Protein AF-A0A2G9SKW8-F1 (afdb_monomer)

Radius of gyration: 11.79 Å; Cα contacts (8 Å, |Δi|>4): 62; chains: 1; bounding box: 26×24×32 Å

InterPro domains:
  IPR002056 Protein import receptor MAS20 [PF02064] (5-74)
  IPR002056 Protein import receptor MAS20 [PR00351] (2-24)
  IPR002056 Protein import receptor MAS20 [PR00351] (39-59)
  IPR002056 Protein import receptor MAS20 [PTHR12430] (1-75)
  IPR022422 Protein import receptor MAS20, metazoan [PR01989] (2-15)
  IPR022422 Protein import receptor MAS20, metazoan [PR01989] (17-31)
  IPR022422 Protein import receptor MAS20, metazoan [PR01989] (36-45)
  IPR022422 Protein import receptor MAS20, metazoan [PR01989] (47-59)
  IPR022422 Protein import receptor MAS20, metazoan [PR01989] (63-75)
  IPR023392 Mitochondrial outer membrane translocase complex, Tom20 domain superfamily [G3DSA:1.20.960.10] (1-75)
  IPR023392 Mitochondrial outer membrane translocase complex, Tom20 domain superfamily [SSF47157] (2-74)

Sequence (75 aa):
LPDLKDAEAVQKFFLEEIQLGEELLAQGDFEKGVDHLTNAIAVCGQPQQLLQVLQQTLPPQVFQMLLTKLPTISQ

Solvent-accessible surface area (backbone atoms only — not comparable to full-atom values): 4203 Å² total; per-residue (Å²): 134,63,57,86,87,38,67,67,48,40,52,50,51,32,52,52,24,43,52,51,10,53,53,29,45,76,73,65,42,52,71,61,11,36,49,28,40,48,53,25,42,72,72,40,97,54,44,67,63,54,49,56,53,45,58,75,74,42,57,72,69,60,43,48,56,37,61,68,56,45,68,75,73,77,116

Organism: Aquarana catesbeiana (NCBI:txid8400)

Nearest PDB structures (foldseek):
  3ax3-assembly3_E  TM=9.311E-01  e=1.186E-07  Rattus norvegicus
  2v1s-assembly3_C  TM=9.464E-01  e=2.513E-07  Rattus norvegicus
  3ax2-assembly3_E  TM=9.566E-01  e=2.821E-07  Rattus norvegicus
  3awr-assembly2_B  TM=9.561E-01  e=1.506E-06  Rattus norvegicus
  5az7-assembly1_A  TM=9.268E-01  e=3.581E-06  Escherichia coli K-12

Structure (mmCIF, N/CA/C/O backbone):
data_AF-A0A2G9SKW8-F1
#
_entry.id   AF-A0A2G9SKW8-F1
#
loop_
_atom_site.group_PDB
_atom_site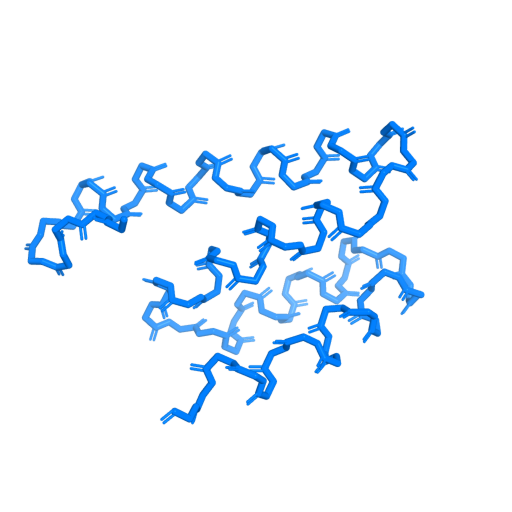.id
_atom_site.type_symbol
_atom_site.label_atom_id
_atom_site.label_alt_id
_atom_site.label_comp_id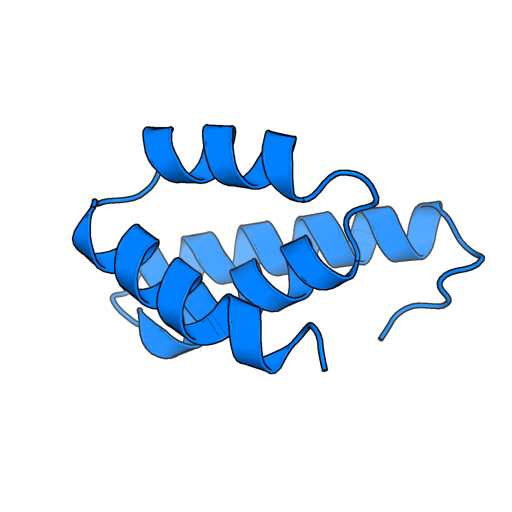
_atom_site.label_asym_id
_atom_site.label_entity_id
_atom_site.label_seq_id
_atom_site.pdbx_PDB_ins_code
_atom_site.Cartn_x
_atom_site.Cartn_y
_atom_site.Cartn_z
_atom_site.occupancy
_atom_site.B_iso_or_equiv
_atom_site.auth_seq_id
_atom_site.auth_comp_id
_atom_site.auth_asym_id
_atom_site.auth_atom_id
_atom_site.pdbx_PDB_model_num
ATOM 1 N N . LEU A 1 1 ? -0.353 -6.635 -14.186 1.00 65.19 1 LEU A N 1
ATOM 2 C CA . LEU A 1 1 ? 1.022 -6.337 -13.732 1.00 65.19 1 LEU A CA 1
ATOM 3 C C . LEU A 1 1 ? 1.736 -5.596 -14.858 1.00 65.19 1 LEU A C 1
ATOM 5 O O . LEU A 1 1 ? 1.587 -6.042 -15.994 1.00 65.19 1 LEU A O 1
ATOM 9 N N . PRO A 1 2 ? 2.398 -4.458 -14.577 1.00 69.88 2 PRO A N 1
ATOM 10 C CA . PRO A 1 2 ? 3.137 -3.684 -15.580 1.00 69.88 2 PRO A CA 1
ATOM 11 C C . PRO A 1 2 ? 4.302 -4.498 -16.162 1.00 69.88 2 PRO A C 1
ATOM 13 O O . PRO A 1 2 ? 4.716 -5.500 -15.573 1.00 69.88 2 PRO A O 1
ATOM 16 N N . ASP A 1 3 ? 4.843 -4.067 -17.305 1.00 78.50 3 ASP A N 1
ATOM 17 C CA . ASP A 1 3 ? 6.099 -4.633 -17.801 1.00 78.50 3 ASP A CA 1
ATOM 18 C C . ASP A 1 3 ? 7.218 -4.266 -16.821 1.00 78.50 3 ASP A C 1
ATOM 20 O O . ASP A 1 3 ? 7.602 -3.106 -16.702 1.00 78.50 3 ASP A O 1
ATOM 24 N N . LEU A 1 4 ? 7.740 -5.263 -16.103 1.00 75.44 4 LEU A N 1
ATOM 25 C CA . LEU A 1 4 ? 8.777 -5.074 -15.085 1.00 75.44 4 LEU A CA 1
ATOM 26 C C . LEU A 1 4 ? 10.124 -4.611 -15.672 1.00 75.44 4 LEU A C 1
ATOM 28 O O . LEU A 1 4 ? 11.041 -4.288 -14.920 1.00 75.44 4 LEU A O 1
ATOM 32 N N . LYS A 1 5 ? 10.265 -4.598 -17.005 1.00 79.75 5 LYS A N 1
ATOM 33 C CA . LYS A 1 5 ? 11.427 -4.038 -17.710 1.00 79.75 5 LYS A CA 1
ATOM 34 C C . LYS A 1 5 ? 11.273 -2.547 -18.007 1.00 79.75 5 LYS A C 1
ATOM 36 O O . LYS A 1 5 ? 12.273 -1.894 -18.299 1.00 79.75 5 LYS A O 1
ATOM 41 N N . ASP A 1 6 ? 10.053 -2.022 -17.933 1.00 88.62 6 ASP A N 1
ATOM 42 C CA . ASP A 1 6 ? 9.750 -0.610 -18.118 1.00 88.62 6 ASP A CA 1
ATOM 43 C C . ASP A 1 6 ? 9.648 0.079 -16.750 1.00 88.62 6 ASP A C 1
ATOM 45 O O . ASP A 1 6 ? 8.654 -0.026 -16.027 1.00 88.62 6 ASP A O 1
ATOM 49 N N . ALA A 1 7 ? 10.714 0.795 -16.393 1.00 84.94 7 ALA A N 1
ATOM 50 C CA . ALA A 1 7 ? 10.792 1.519 -15.131 1.00 84.94 7 ALA A CA 1
ATOM 51 C C . ALA A 1 7 ? 9.700 2.595 -14.996 1.00 84.94 7 ALA A C 1
ATOM 53 O O . ALA A 1 7 ? 9.235 2.839 -13.883 1.00 84.94 7 ALA A O 1
ATOM 54 N N . GLU A 1 8 ? 9.264 3.209 -16.102 1.00 89.81 8 GLU A N 1
ATOM 55 C CA . GLU A 1 8 ? 8.214 4.230 -16.090 1.00 89.81 8 GLU A CA 1
ATOM 56 C C . GLU A 1 8 ? 6.847 3.590 -15.823 1.00 89.81 8 GLU A C 1
ATOM 58 O O . GLU A 1 8 ? 6.090 4.067 -14.975 1.00 89.81 8 GLU A O 1
ATOM 63 N N . ALA A 1 9 ? 6.560 2.451 -16.462 1.00 89.56 9 ALA A N 1
ATOM 64 C CA . ALA A 1 9 ? 5.333 1.696 -16.214 1.00 89.56 9 ALA A CA 1
ATOM 65 C C . ALA A 1 9 ? 5.258 1.164 -14.773 1.00 89.56 9 ALA A C 1
ATOM 67 O O . ALA A 1 9 ? 4.203 1.246 -14.140 1.00 89.56 9 ALA A O 1
ATOM 68 N N . VAL A 1 10 ? 6.373 0.652 -14.235 1.00 89.44 10 VAL A N 1
ATOM 69 C CA . VAL A 1 10 ? 6.458 0.192 -12.839 1.00 89.44 10 VAL A CA 1
ATOM 70 C C . VAL A 1 10 ? 6.266 1.351 -11.869 1.00 89.44 10 VAL A C 1
ATOM 72 O O . VAL A 1 10 ? 5.485 1.226 -10.928 1.00 89.44 10 VAL A O 1
ATOM 75 N N . GLN A 1 11 ? 6.929 2.486 -12.100 1.00 88.12 11 GLN A N 1
ATOM 76 C CA . GLN A 1 11 ? 6.795 3.661 -11.241 1.00 88.12 11 GLN A CA 1
ATOM 77 C C . GLN A 1 11 ? 5.369 4.219 -11.262 1.00 88.12 11 GLN A C 1
ATOM 79 O O . GLN A 1 11 ? 4.839 4.599 -10.217 1.00 88.12 11 GLN A O 1
ATOM 84 N N . LYS A 1 12 ? 4.729 4.250 -12.434 1.00 92.81 12 LYS A N 1
ATOM 85 C CA . LYS A 1 12 ? 3.343 4.698 -12.567 1.00 92.81 12 LYS A CA 1
ATOM 86 C C . LYS A 1 12 ? 2.382 3.767 -11.831 1.00 92.81 12 LYS A C 1
ATOM 88 O O . LYS A 1 12 ? 1.596 4.246 -11.021 1.00 92.81 12 LYS A O 1
ATOM 93 N N . PHE A 1 13 ? 2.496 2.457 -12.054 1.00 92.81 13 PHE A N 1
ATOM 94 C CA . PHE A 1 13 ? 1.686 1.461 -11.351 1.00 92.81 13 PHE A CA 1
ATOM 95 C C . PHE A 1 13 ? 1.887 1.547 -9.835 1.00 92.81 13 PHE A C 1
ATOM 97 O O . PHE A 1 13 ? 0.924 1.527 -9.080 1.00 92.81 13 PHE A O 1
ATOM 104 N N . PHE A 1 14 ? 3.134 1.714 -9.390 1.00 91.25 14 PHE A N 1
ATOM 105 C CA . PHE A 1 14 ? 3.456 1.915 -7.984 1.00 91.25 14 PHE A CA 1
ATOM 106 C C . PHE A 1 14 ? 2.696 3.106 -7.382 1.00 91.25 14 PHE A C 1
ATOM 108 O O . PHE A 1 14 ? 2.050 2.962 -6.348 1.00 91.25 14 PHE A O 1
ATOM 115 N N . 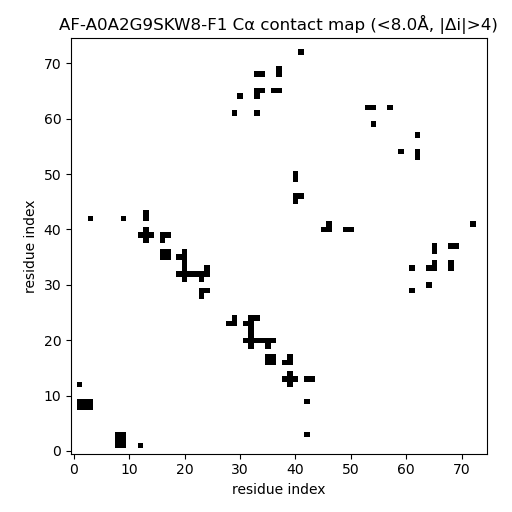LEU A 1 15 ? 2.750 4.274 -8.028 1.00 92.62 15 LEU A N 1
ATOM 116 C CA . LEU A 1 15 ? 2.070 5.475 -7.539 1.00 92.62 15 LEU A CA 1
ATOM 117 C C . LEU A 1 15 ? 0.543 5.333 -7.557 1.00 92.62 15 LEU A C 1
ATOM 119 O O . LEU A 1 15 ? -0.107 5.771 -6.610 1.00 92.62 15 LEU A O 1
ATOM 123 N N . GLU A 1 16 ? -0.020 4.715 -8.598 1.00 95.06 16 GLU A N 1
ATOM 124 C CA . GLU A 1 16 ? -1.462 4.458 -8.705 1.00 95.06 16 GLU A CA 1
ATOM 125 C C . GLU A 1 16 ? -1.954 3.537 -7.580 1.00 95.06 16 GLU A C 1
ATOM 127 O O . GLU A 1 16 ? -2.936 3.859 -6.913 1.00 95.06 16 GLU A O 1
ATOM 132 N N . GLU A 1 17 ? -1.244 2.439 -7.307 1.00 95.38 17 GLU A N 1
ATOM 133 C CA . GLU A 1 17 ? -1.602 1.507 -6.234 1.00 95.38 17 GLU A CA 1
ATOM 134 C C . GLU A 1 17 ? -1.477 2.151 -4.841 1.00 95.38 17 GLU A C 1
ATOM 136 O O . GLU A 1 17 ? -2.329 1.926 -3.984 1.00 95.38 17 GLU A O 1
ATOM 141 N N . ILE A 1 18 ? -0.467 2.997 -4.601 1.00 92.44 18 ILE A N 1
ATOM 142 C CA . ILE A 1 18 ? -0.371 3.738 -3.332 1.00 92.44 18 ILE A CA 1
ATOM 143 C C . ILE A 1 18 ? -1.563 4.686 -3.165 1.00 92.44 18 ILE A C 1
ATOM 145 O O . ILE A 1 18 ? -2.214 4.652 -2.123 1.00 92.44 18 ILE A O 1
ATOM 149 N N . GLN A 1 19 ? -1.882 5.488 -4.185 1.00 93.94 19 GLN A N 1
ATOM 150 C CA . GLN A 1 19 ? -2.985 6.453 -4.112 1.00 93.94 19 GLN A CA 1
ATOM 151 C C . GLN A 1 19 ? -4.341 5.771 -3.914 1.00 93.94 19 GLN A C 1
ATOM 153 O O . GLN A 1 19 ? -5.110 6.183 -3.047 1.00 93.94 19 GLN A O 1
ATOM 158 N N . LEU A 1 20 ? -4.621 4.707 -4.674 1.00 96.06 20 LEU A N 1
ATOM 159 C CA . LEU A 1 20 ? -5.844 3.915 -4.515 1.00 96.06 20 LEU A CA 1
ATOM 160 C C . LEU A 1 2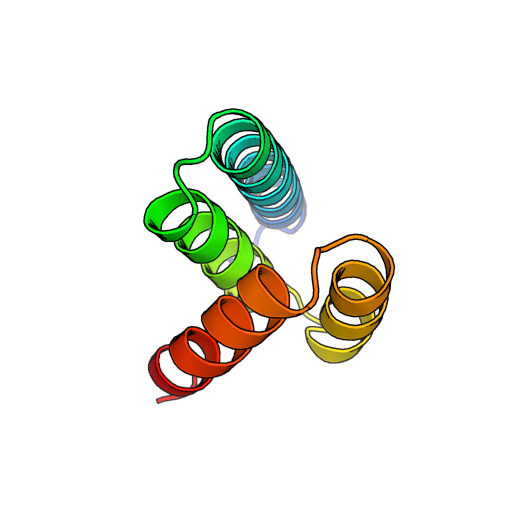0 ? -5.908 3.266 -3.133 1.00 96.06 20 LEU A C 1
ATOM 162 O O . LEU A 1 20 ? -6.959 3.279 -2.492 1.00 96.06 20 LEU A O 1
ATOM 166 N N . GLY A 1 21 ? -4.775 2.740 -2.657 1.00 95.00 21 GLY A N 1
ATOM 167 C CA . GLY A 1 21 ? -4.636 2.204 -1.311 1.00 95.00 21 GLY A CA 1
ATOM 168 C C . GLY A 1 21 ? -5.045 3.229 -0.257 1.00 95.00 21 GLY A C 1
ATOM 169 O O . GLY A 1 21 ? -5.951 2.976 0.533 1.00 95.00 21 GLY A O 1
ATOM 170 N N . GLU A 1 22 ? -4.429 4.410 -0.277 1.00 92.62 22 GLU A N 1
ATOM 171 C CA . GLU A 1 22 ? -4.715 5.499 0.663 1.00 92.62 22 GLU A CA 1
ATOM 172 C C . GLU A 1 22 ? -6.168 5.990 0.589 1.00 92.62 22 GLU A C 1
ATOM 174 O O . GLU A 1 22 ? -6.796 6.205 1.628 1.00 92.62 22 GLU A O 1
ATOM 179 N N . GLU A 1 23 ? -6.733 6.122 -0.613 1.00 95.56 23 GLU A N 1
ATOM 180 C CA . GLU A 1 23 ? -8.121 6.546 -0.802 1.00 95.56 23 GLU A CA 1
ATOM 181 C C . GLU A 1 23 ? -9.116 5.533 -0.212 1.00 95.56 23 GLU A C 1
ATOM 183 O O . GLU A 1 23 ? -10.033 5.915 0.520 1.00 95.56 23 GLU A O 1
ATOM 188 N N . LEU A 1 24 ? -8.908 4.237 -0.450 1.00 96.25 24 LEU A N 1
ATOM 189 C CA . LEU A 1 24 ? -9.743 3.173 0.115 1.00 96.25 24 LEU A CA 1
ATOM 190 C C . LEU A 1 24 ? -9.623 3.106 1.640 1.00 96.25 24 LEU A C 1
ATOM 192 O O . LEU A 1 24 ? -10.631 2.964 2.335 1.00 96.25 24 LEU A O 1
ATOM 196 N N . LEU A 1 25 ? -8.412 3.290 2.173 1.00 93.25 25 LEU A N 1
ATOM 197 C CA . LEU A 1 25 ? -8.187 3.382 3.615 1.00 93.25 25 LEU A CA 1
ATOM 198 C C . LEU A 1 25 ? -8.935 4.570 4.234 1.00 93.25 25 LEU A C 1
ATOM 200 O O . LEU A 1 25 ? -9.537 4.418 5.298 1.00 93.25 25 LEU A O 1
ATOM 204 N N . ALA A 1 26 ? -8.951 5.727 3.565 1.00 92.00 26 ALA A N 1
ATOM 205 C CA . ALA A 1 26 ? -9.696 6.903 4.014 1.00 92.00 26 ALA A CA 1
ATOM 206 C C . ALA A 1 26 ? -11.221 6.690 3.980 1.00 92.00 26 ALA A C 1
ATOM 208 O O . ALA A 1 26 ? -11.940 7.246 4.811 1.00 92.00 26 ALA A O 1
ATOM 209 N N . GLN A 1 27 ? -11.715 5.856 3.060 1.00 95.44 27 GLN A N 1
ATOM 210 C CA . GLN A 1 27 ? -13.123 5.449 2.977 1.00 95.44 27 GLN A CA 1
ATOM 211 C C . GLN A 1 27 ? -13.495 4.334 3.975 1.00 95.44 27 GLN A C 1
ATOM 213 O O . GLN A 1 27 ? -14.677 4.034 4.145 1.00 95.44 27 GLN A O 1
ATOM 218 N N . GLY A 1 28 ? -12.509 3.732 4.650 1.00 93.94 28 GLY A N 1
ATOM 219 C CA . GLY A 1 28 ? -12.696 2.616 5.581 1.00 93.94 28 GLY A CA 1
ATOM 220 C C . GLY A 1 28 ? -12.721 1.231 4.920 1.00 93.94 28 GLY A C 1
ATOM 221 O O . GLY A 1 28 ? -12.975 0.241 5.606 1.00 93.94 28 GLY A O 1
ATOM 222 N N . ASP A 1 29 ? -12.435 1.131 3.616 1.00 95.56 29 ASP A N 1
ATOM 223 C CA . ASP A 1 29 ? -12.265 -0.144 2.903 1.00 95.56 29 ASP A CA 1
ATOM 224 C C . ASP A 1 29 ? -10.828 -0.661 3.107 1.00 95.56 29 ASP A C 1
ATOM 226 O O . ASP A 1 29 ? -9.960 -0.594 2.232 1.00 95.56 29 ASP A O 1
ATOM 230 N N . PHE A 1 30 ? -10.558 -1.135 4.327 1.00 92.62 30 PHE A N 1
ATOM 231 C CA . PHE A 1 30 ? -9.219 -1.558 4.739 1.00 92.62 30 PHE A CA 1
ATOM 232 C C . PHE A 1 30 ? -8.703 -2.771 3.965 1.00 92.62 30 PHE A C 1
ATOM 234 O O . PHE A 1 30 ? -7.509 -2.852 3.693 1.00 92.62 30 PHE A O 1
ATOM 241 N N . GLU A 1 31 ? -9.573 -3.713 3.597 1.00 92.00 31 GLU A N 1
ATOM 242 C CA . GLU A 1 31 ? -9.144 -4.921 2.890 1.00 92.00 31 GLU A CA 1
ATOM 243 C C . GLU A 1 31 ? -8.583 -4.607 1.508 1.00 92.00 31 GLU A C 1
ATOM 245 O O . GLU A 1 31 ? -7.474 -5.055 1.201 1.00 92.00 31 GLU A O 1
ATOM 250 N N . LYS A 1 32 ? -9.317 -3.816 0.711 1.00 94.00 32 LYS A N 1
ATOM 251 C CA . LYS A 1 32 ? -8.857 -3.422 -0.623 1.00 94.00 32 LYS A CA 1
ATOM 252 C C . LYS A 1 32 ? -7.732 -2.404 -0.560 1.00 94.00 32 LYS A C 1
ATOM 254 O O . LYS A 1 32 ? -6.801 -2.493 -1.354 1.00 94.00 32 LYS A O 1
ATOM 259 N N . GLY A 1 33 ? -7.786 -1.469 0.392 1.00 95.06 33 GLY A N 1
ATOM 260 C CA . GLY A 1 33 ? -6.704 -0.510 0.593 1.00 95.06 33 GLY A CA 1
ATOM 261 C C . GLY A 1 33 ? -5.372 -1.224 0.826 1.00 95.06 33 GLY A C 1
ATOM 262 O O . GLY A 1 33 ? -4.375 -0.937 0.167 1.00 95.06 33 GLY A O 1
ATOM 263 N N . VAL A 1 34 ? -5.378 -2.241 1.691 1.00 93.62 34 VAL A N 1
ATOM 264 C CA . VAL A 1 34 ? -4.202 -3.080 1.937 1.00 93.62 34 VAL A CA 1
ATOM 265 C C . VAL A 1 34 ? -3.814 -3.913 0.709 1.00 93.62 34 VAL A C 1
ATOM 267 O O . VAL A 1 34 ? -2.618 -4.057 0.460 1.00 93.62 34 VAL A O 1
ATOM 270 N N . ASP A 1 35 ? -4.761 -4.429 -0.083 1.00 93.81 35 ASP A N 1
ATOM 271 C CA . ASP A 1 35 ? -4.435 -5.161 -1.322 1.00 93.81 35 ASP A CA 1
ATOM 272 C C . ASP A 1 35 ? -3.615 -4.303 -2.292 1.00 93.81 35 ASP A C 1
ATOM 274 O O . ASP A 1 35 ? -2.554 -4.741 -2.744 1.00 93.81 35 ASP A O 1
ATOM 278 N N . HIS A 1 36 ? -4.039 -3.061 -2.535 1.00 94.88 36 HIS A N 1
ATOM 279 C CA . HIS A 1 36 ? -3.302 -2.151 -3.410 1.00 94.88 36 HIS A CA 1
ATOM 280 C C . HIS A 1 36 ? -1.908 -1.817 -2.860 1.00 94.88 36 HIS A C 1
ATOM 282 O O . HIS A 1 36 ? -0.907 -1.907 -3.572 1.00 94.88 36 HIS A O 1
ATOM 288 N N . LEU A 1 37 ? -1.792 -1.541 -1.558 1.00 93.00 37 LEU A N 1
ATOM 289 C CA . LEU A 1 37 ? -0.482 -1.328 -0.934 1.00 93.00 37 LEU A CA 1
ATOM 290 C C . LEU A 1 37 ? 0.436 -2.555 -1.068 1.00 93.00 37 LEU A C 1
ATOM 292 O O . LEU A 1 37 ? 1.638 -2.411 -1.292 1.00 93.00 37 LEU A O 1
ATOM 296 N N . THR A 1 38 ? -0.116 -3.767 -0.970 1.00 91.88 38 THR A N 1
ATOM 297 C CA . THR A 1 38 ? 0.665 -5.004 -1.123 1.00 91.88 38 THR A CA 1
ATOM 298 C C . THR A 1 38 ? 1.148 -5.174 -2.569 1.00 91.88 38 T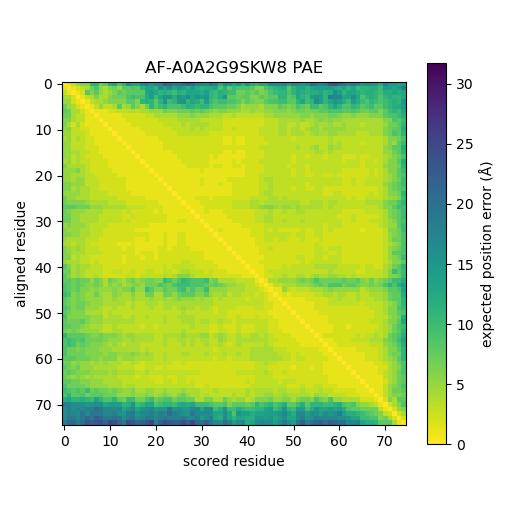HR A C 1
ATOM 300 O O . THR A 1 38 ? 2.307 -5.530 -2.784 1.00 91.88 38 THR A O 1
ATOM 303 N N . ASN A 1 39 ? 0.322 -4.834 -3.564 1.00 91.19 39 ASN A N 1
ATOM 304 C CA . ASN A 1 39 ? 0.726 -4.817 -4.974 1.00 91.19 39 ASN A CA 1
ATOM 305 C C . ASN A 1 39 ? 1.833 -3.788 -5.249 1.00 91.19 39 ASN A C 1
ATOM 307 O O . ASN A 1 39 ? 2.779 -4.085 -5.982 1.00 91.19 39 ASN A O 1
ATOM 311 N N . ALA A 1 40 ? 1.751 -2.600 -4.639 1.00 91.25 40 ALA A N 1
ATOM 312 C CA . ALA A 1 40 ? 2.791 -1.578 -4.736 1.00 91.25 40 ALA A CA 1
ATOM 313 C C . ALA A 1 40 ? 4.130 -2.081 -4.163 1.00 91.25 40 ALA A C 1
ATOM 315 O O . ALA A 1 40 ? 5.188 -1.867 -4.755 1.00 91.25 40 ALA A O 1
ATOM 316 N N . ILE A 1 41 ? 4.093 -2.806 -3.038 1.00 89.44 41 ILE A N 1
ATOM 317 C CA . ILE A 1 41 ? 5.283 -3.435 -2.446 1.00 89.44 41 ILE A CA 1
ATOM 318 C C . ILE A 1 41 ? 5.840 -4.534 -3.361 1.00 89.44 41 ILE A C 1
ATOM 320 O O . ILE A 1 41 ? 7.057 -4.631 -3.503 1.00 89.44 41 ILE A O 1
ATOM 324 N N . ALA A 1 42 ? 4.979 -5.318 -4.016 1.00 87.50 42 ALA A N 1
ATOM 325 C CA . ALA A 1 42 ? 5.378 -6.413 -4.904 1.00 87.50 42 ALA A CA 1
ATOM 326 C C . ALA A 1 42 ? 6.205 -5.948 -6.114 1.00 87.50 42 ALA A C 1
ATOM 328 O O . ALA A 1 42 ? 7.086 -6.668 -6.581 1.00 87.50 42 ALA A O 1
ATOM 329 N N . VAL A 1 43 ? 5.930 -4.741 -6.619 1.00 87.44 43 VAL A N 1
ATOM 330 C CA . VAL A 1 43 ? 6.674 -4.138 -7.738 1.00 87.44 43 VAL A CA 1
ATOM 331 C C . VAL A 1 43 ? 7.832 -3.247 -7.279 1.00 87.44 43 VAL A C 1
ATOM 333 O O . VAL A 1 43 ? 8.619 -2.774 -8.100 1.00 87.44 43 VAL A O 1
ATOM 336 N N . CYS A 1 44 ? 7.949 -2.993 -5.974 1.00 83.81 44 CYS A N 1
ATOM 337 C CA . CYS A 1 44 ? 8.999 -2.159 -5.415 1.00 83.81 44 CYS A CA 1
ATOM 338 C C . CYS A 1 44 ? 10.323 -2.933 -5.363 1.00 83.81 44 CYS A C 1
ATOM 340 O O . CYS A 1 44 ? 10.414 -3.999 -4.760 1.00 83.81 44 CYS A O 1
ATOM 342 N N . GLY A 1 45 ? 11.397 -2.356 -5.909 1.00 80.81 45 GLY A N 1
ATOM 343 C CA . GLY A 1 45 ? 12.741 -2.935 -5.784 1.00 80.81 45 GLY A CA 1
ATOM 344 C C . GLY A 1 45 ? 13.311 -2.900 -4.357 1.00 80.81 45 GLY A C 1
ATOM 345 O O . GLY A 1 45 ? 14.328 -3.537 -4.091 1.00 80.81 45 GLY A O 1
ATOM 346 N N . GLN A 1 46 ? 12.688 -2.148 -3.440 1.00 83.19 46 GLN A N 1
ATOM 347 C CA . GLN A 1 46 ? 13.130 -1.969 -2.052 1.00 83.19 46 GLN A CA 1
ATOM 348 C C . GLN A 1 46 ? 11.938 -2.006 -1.073 1.00 83.19 46 GLN A C 1
ATOM 350 O O . GLN A 1 46 ? 11.599 -0.994 -0.451 1.00 83.19 46 GLN A O 1
ATOM 355 N N . PRO A 1 47 ? 11.308 -3.180 -0.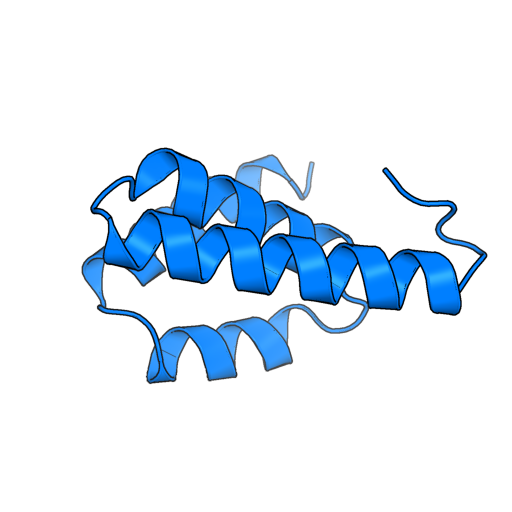880 1.00 85.38 47 PRO A N 1
ATOM 356 C CA . PRO A 1 47 ? 10.095 -3.313 -0.070 1.00 85.38 47 PRO A CA 1
ATOM 357 C C . PRO A 1 47 ? 10.297 -2.885 1.392 1.00 85.38 47 PRO A C 1
ATOM 359 O O . PRO A 1 47 ? 9.382 -2.360 2.017 1.00 85.38 47 PRO A O 1
ATOM 362 N N . GLN A 1 48 ? 11.506 -3.046 1.939 1.00 86.44 48 GLN A N 1
ATOM 363 C CA . GLN A 1 48 ? 11.826 -2.676 3.323 1.00 86.44 48 GLN A CA 1
ATOM 364 C C . GLN A 1 48 ? 11.743 -1.165 3.580 1.00 86.44 48 GLN A C 1
ATOM 366 O O . GLN A 1 48 ? 11.244 -0.754 4.626 1.00 86.44 48 GLN A O 1
ATOM 371 N N . GLN A 1 49 ? 12.211 -0.338 2.639 1.00 87.50 49 GLN A N 1
ATOM 372 C CA . GLN A 1 49 ? 12.175 1.118 2.797 1.00 87.50 49 GLN A CA 1
ATOM 373 C C . GLN A 1 49 ? 10.732 1.623 2.756 1.00 87.50 49 GLN A C 1
ATOM 375 O O . GLN A 1 49 ? 10.327 2.434 3.586 1.00 87.50 49 GLN A O 1
ATOM 380 N N . LEU A 1 50 ? 9.937 1.081 1.834 1.00 87.75 50 LEU A N 1
ATOM 381 C CA . LEU A 1 50 ? 8.519 1.395 1.740 1.00 87.75 50 LEU A CA 1
ATOM 382 C C . LEU A 1 50 ? 7.751 0.949 2.988 1.00 87.75 50 LEU A C 1
ATOM 384 O O . LEU A 1 50 ? 6.963 1.719 3.527 1.00 87.75 50 LEU A O 1
ATOM 388 N N . LEU A 1 51 ? 8.027 -0.253 3.496 1.00 90.38 51 LEU A N 1
ATOM 389 C CA . LEU A 1 51 ? 7.437 -0.753 4.737 1.00 90.38 51 LEU A CA 1
ATOM 390 C C . LEU A 1 51 ? 7.710 0.159 5.935 1.00 90.38 51 LEU A C 1
ATOM 392 O O . LEU A 1 51 ? 6.807 0.382 6.735 1.00 90.38 51 LEU A O 1
ATOM 396 N N . GLN A 1 52 ? 8.921 0.712 6.054 1.00 90.38 52 GLN A N 1
ATOM 397 C CA . GLN A 1 52 ? 9.234 1.673 7.116 1.00 90.38 52 GLN A CA 1
ATOM 398 C C . GLN A 1 52 ? 8.410 2.956 6.996 1.00 90.38 52 GLN A C 1
ATOM 400 O O . GLN A 1 52 ? 7.918 3.456 8.006 1.00 90.38 52 GLN A O 1
ATOM 405 N N . VAL A 1 53 ? 8.229 3.473 5.777 1.00 91.19 53 VAL A N 1
ATOM 406 C CA . VAL A 1 53 ? 7.383 4.652 5.540 1.00 91.19 53 VAL A CA 1
ATOM 407 C C . VAL A 1 53 ? 5.932 4.339 5.905 1.00 91.19 53 VAL A C 1
ATOM 409 O O . VAL A 1 53 ? 5.340 5.061 6.703 1.00 91.19 53 VAL A O 1
ATOM 412 N N . LEU A 1 54 ? 5.391 3.221 5.410 1.00 90.19 54 LEU A N 1
ATOM 413 C CA . LEU A 1 54 ? 4.016 2.796 5.686 1.00 90.19 54 LEU A CA 1
ATOM 414 C C . LEU A 1 54 ? 3.769 2.542 7.179 1.00 90.19 54 LEU A C 1
ATOM 416 O O . LEU A 1 54 ? 2.690 2.842 7.677 1.00 90.19 54 LEU A O 1
ATOM 420 N N . GLN A 1 55 ? 4.763 2.055 7.924 1.00 92.25 55 GLN A N 1
ATOM 421 C CA . GLN A 1 55 ? 4.653 1.887 9.375 1.00 92.25 55 GLN A CA 1
ATOM 422 C C . GLN A 1 55 ? 4.462 3.221 10.115 1.00 92.25 55 GLN A C 1
ATOM 424 O O . GLN A 1 55 ? 3.844 3.247 11.177 1.00 92.25 55 GLN A O 1
ATOM 429 N N . GLN A 1 56 ? 5.027 4.314 9.592 1.00 92.06 56 GLN A N 1
ATOM 430 C CA . GLN A 1 56 ? 4.915 5.647 10.191 1.00 92.06 56 GLN A CA 1
ATOM 431 C C . GLN A 1 56 ? 3.647 6.389 9.749 1.00 92.06 56 GLN A C 1
ATOM 433 O O . GLN A 1 56 ? 3.17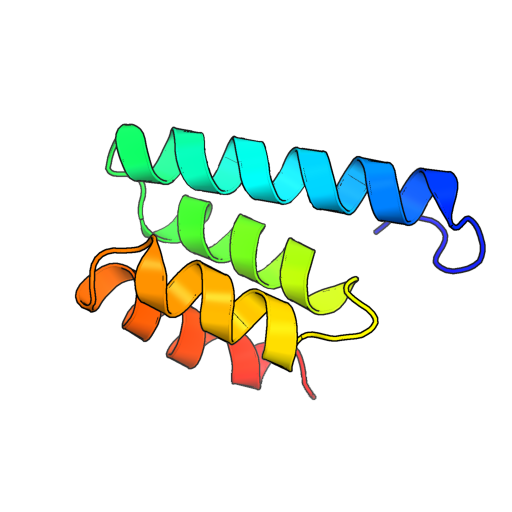2 7.251 10.485 1.00 92.06 56 GLN A O 1
ATOM 438 N N . THR A 1 57 ? 3.109 6.081 8.564 1.00 89.12 57 THR A N 1
ATOM 439 C CA . THR A 1 57 ? 1.932 6.770 8.010 1.00 89.12 57 THR A CA 1
ATOM 440 C C . THR A 1 57 ? 0.617 6.060 8.317 1.00 89.12 57 THR A C 1
ATOM 442 O O . THR A 1 57 ? -0.407 6.723 8.485 1.00 89.12 57 THR A O 1
ATOM 445 N N . LEU A 1 58 ? 0.620 4.728 8.412 1.00 89.25 58 LEU A N 1
ATOM 446 C CA . LEU A 1 58 ? -0.593 3.940 8.600 1.00 89.25 58 LEU A CA 1
ATOM 447 C C . LEU A 1 58 ? -0.914 3.697 10.079 1.00 89.25 58 LEU A C 1
ATOM 449 O O . LEU A 1 58 ? -0.015 3.498 10.901 1.00 89.25 58 LEU A O 1
ATOM 453 N N . PRO A 1 59 ? -2.208 3.597 10.432 1.00 90.19 59 PRO A N 1
ATOM 454 C CA . PRO A 1 59 ? -2.613 3.094 11.734 1.00 90.19 59 PRO A CA 1
ATOM 455 C C . PRO A 1 59 ? -2.049 1.682 11.991 1.00 90.19 59 PRO A C 1
ATOM 457 O O . PRO A 1 59 ? -2.048 0.851 11.076 1.00 90.19 59 PRO A O 1
ATOM 460 N N . PRO A 1 60 ? -1.670 1.340 13.240 1.00 90.25 60 PRO A N 1
ATOM 461 C CA . PRO A 1 60 ? -1.064 0.043 13.563 1.00 90.25 60 PRO A CA 1
ATOM 462 C C . PRO A 1 60 ? -1.888 -1.176 13.121 1.00 90.25 60 PRO A C 1
ATOM 464 O O . PRO A 1 60 ? -1.326 -2.205 12.755 1.00 90.25 60 PRO A O 1
ATOM 467 N N . GLN A 1 61 ? -3.221 -1.061 13.141 1.00 90.31 61 GLN A N 1
ATOM 468 C CA . GLN A 1 61 ? -4.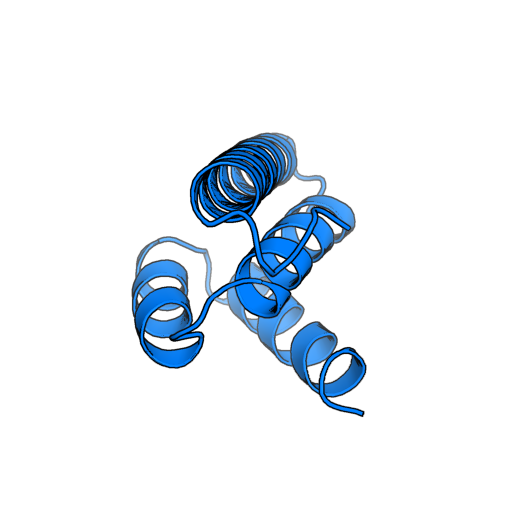137 -2.126 12.720 1.00 90.31 61 GLN A CA 1
ATOM 469 C C . GLN A 1 61 ? -4.055 -2.391 11.212 1.00 90.31 61 GLN A C 1
ATOM 471 O O . GLN A 1 61 ? -3.933 -3.542 10.801 1.00 90.31 61 GLN A O 1
ATOM 476 N N . VAL A 1 62 ? -4.049 -1.330 10.400 1.00 91.06 62 VAL A N 1
ATOM 477 C CA . VAL A 1 62 ? -3.922 -1.421 8.937 1.00 91.06 62 VAL A CA 1
ATOM 478 C C . VAL A 1 62 ? -2.547 -1.962 8.561 1.00 91.06 62 VAL A C 1
ATOM 480 O O . VAL A 1 62 ? -2.434 -2.858 7.729 1.00 91.06 62 VAL A O 1
ATOM 483 N N . PHE A 1 63 ? -1.495 -1.473 9.223 1.00 92.88 63 PHE A N 1
ATOM 484 C CA . PHE A 1 63 ? -0.143 -1.970 8.987 1.00 92.88 63 PHE A CA 1
ATOM 485 C C . PHE A 1 63 ? -0.006 -3.458 9.335 1.00 92.88 63 PHE A C 1
ATOM 487 O O . PHE A 1 63 ? 0.662 -4.194 8.616 1.00 92.88 63 PHE A O 1
ATOM 494 N N . GLN A 1 64 ? -0.680 -3.947 10.382 1.00 91.62 64 GLN A N 1
ATOM 495 C CA . GLN A 1 64 ? -0.693 -5.385 10.649 1.00 91.62 64 GLN A CA 1
ATOM 496 C C . GLN A 1 64 ? -1.420 -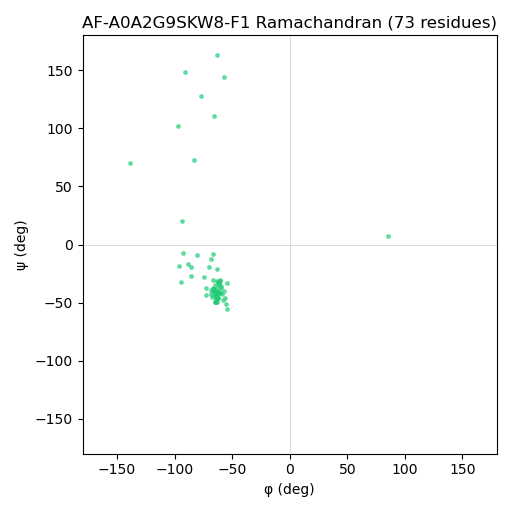6.193 9.570 1.00 91.62 64 GLN A C 1
ATOM 498 O O . GLN A 1 64 ? -0.934 -7.247 9.171 1.00 91.62 64 GLN A O 1
ATOM 503 N N . MET A 1 65 ? -2.546 -5.695 9.053 1.00 92.25 65 MET A N 1
ATOM 504 C CA . MET A 1 65 ? -3.232 -6.337 7.924 1.00 92.25 65 MET A CA 1
ATOM 505 C C . MET A 1 65 ? -2.338 -6.416 6.677 1.00 92.25 65 MET A C 1
ATOM 507 O O . MET A 1 65 ? -2.372 -7.400 5.945 1.00 92.25 65 MET A O 1
ATOM 511 N N . LEU A 1 66 ? -1.502 -5.403 6.449 1.00 91.06 66 LEU A N 1
ATOM 512 C CA . LEU A 1 66 ? -0.501 -5.418 5.384 1.00 91.06 66 LEU A CA 1
ATOM 513 C C . LEU A 1 66 ? 0.544 -6.518 5.601 1.00 91.06 66 LEU A C 1
ATOM 515 O O . LEU A 1 66 ? 0.826 -7.295 4.690 1.00 91.06 66 LEU A O 1
ATOM 519 N N . LEU A 1 67 ? 1.085 -6.635 6.817 1.00 90.00 67 LEU A N 1
ATOM 520 C CA . LEU A 1 67 ? 2.072 -7.666 7.147 1.00 90.00 67 LEU A CA 1
ATOM 521 C C . LEU A 1 67 ? 1.526 -9.090 7.004 1.00 90.00 67 LEU A C 1
ATOM 523 O O . LEU A 1 67 ? 2.288 -9.983 6.640 1.00 90.00 67 LEU A O 1
ATOM 527 N N . THR A 1 68 ? 0.234 -9.323 7.250 1.00 89.00 68 THR A N 1
ATOM 528 C CA . THR A 1 68 ? -0.371 -10.650 7.054 1.00 89.00 68 THR A CA 1
ATOM 529 C C . THR A 1 68 ? -0.590 -10.995 5.580 1.00 89.00 68 THR A C 1
ATOM 531 O O . THR A 1 68 ? -0.532 -12.177 5.241 1.00 89.00 68 THR A O 1
ATOM 534 N N . LYS A 1 69 ? -0.776 -10.000 4.697 1.00 84.44 69 LYS A N 1
ATOM 535 C CA . LYS A 1 69 ? -0.928 -10.198 3.240 1.00 84.44 69 LYS A CA 1
ATOM 536 C C . LYS A 1 69 ? 0.395 -10.263 2.465 1.00 84.44 69 LYS A C 1
ATOM 538 O O . LYS A 1 69 ? 0.436 -10.822 1.370 1.00 84.44 69 LYS A O 1
ATOM 543 N N . LEU A 1 70 ? 1.498 -9.766 3.019 1.00 80.75 70 LEU A N 1
ATOM 544 C CA . LEU A 1 70 ? 2.820 -9.857 2.385 1.00 80.75 70 LEU A CA 1
ATOM 545 C C . LEU A 1 70 ? 3.385 -11.278 2.184 1.00 80.75 70 LEU A C 1
ATOM 547 O O . LEU A 1 70 ? 3.879 -11.544 1.087 1.00 80.75 70 LEU A O 1
ATOM 551 N N . PRO A 1 71 ? 3.337 -12.217 3.155 1.00 69.44 71 PRO A N 1
ATOM 552 C CA . PRO A 1 71 ? 3.892 -13.560 2.958 1.00 69.44 71 PRO A CA 1
ATOM 553 C C . PRO A 1 71 ? 3.188 -14.353 1.847 1.00 69.44 71 PRO A C 1
ATOM 555 O O . PRO A 1 71 ? 3.796 -15.251 1.275 1.00 69.44 71 PRO A O 1
ATOM 558 N N . THR A 1 72 ? 1.952 -13.997 1.487 1.00 58.34 72 THR A N 1
ATOM 559 C CA . THR A 1 72 ? 1.237 -14.566 0.332 1.00 58.34 72 THR A CA 1
ATOM 560 C C . THR A 1 72 ? 1.802 -14.145 -1.027 1.00 58.34 72 THR A C 1
ATOM 562 O O . THR A 1 72 ? 1.529 -14.825 -2.008 1.00 58.34 72 THR A O 1
ATOM 565 N N . ILE A 1 73 ? 2.583 -13.061 -1.104 1.00 56.66 73 ILE A N 1
ATOM 566 C CA . ILE A 1 73 ? 3.166 -12.562 -2.365 1.00 56.66 73 ILE A CA 1
ATOM 567 C C . ILE A 1 73 ? 4.609 -13.062 -2.573 1.00 56.66 73 ILE A C 1
ATOM 569 O O . ILE A 1 73 ? 5.111 -13.061 -3.691 1.00 56.66 73 ILE A O 1
ATOM 573 N N . SER A 1 74 ? 5.280 -13.528 -1.513 1.00 47.94 74 SER A N 1
ATOM 574 C CA . SER A 1 74 ? 6.687 -13.962 -1.552 1.00 47.94 74 SER A CA 1
ATOM 575 C C . SER A 1 74 ? 6.895 -15.473 -1.795 1.00 47.94 74 SER A C 1
ATOM 577 O O . SER A 1 74 ? 7.968 -15.986 -1.464 1.00 47.94 74 SER A O 1
ATOM 579 N N . GLN A 1 75 ? 5.901 -16.176 -2.349 1.00 40.41 75 GLN A N 1
ATOM 580 C CA . GLN A 1 75 ? 5.928 -17.606 -2.712 1.00 40.41 75 GLN A CA 1
ATOM 581 C C . GLN A 1 75 ? 5.685 -17.778 -4.211 1.00 40.41 75 GLN A C 1
ATOM 583 O O . GLN A 1 75 ? 6.340 -18.661 -4.805 1.00 40.41 75 GLN A O 1
#

pLDDT: mean 87.27, std 10.67, range [40.41, 96.25]

Secondary structure (DSSP, 8-state):
---TT-HHHHHHHHHHHHHHHHHHHHHT-HHHHHHHHHHHHHH-S-HHHHHHHHHHHS-HHHHHHHHHHSTTT--

Mean predicted aligned error: 4.56 Å

Foldseek 3Di:
DFDLVDPVRLVVLLVVLQVVLVVCVVVVVLLSSLVSNLVSLLSDPCNPVVLVVCCVVDDPVSSVSNVVCNVVSVD